Protein AF-A0A7W7HRF7-F1 (afdb_monomer)

Foldseek 3Di:
DDDDDDPDPPPQDPDDDDPPPDDDPDPPPDDPQDPPVDVQLVVLSVQLVVLVPDDPVSSVSSVVVSVVSNVVVVVVVVD

Organism: NCBI:txid113568

Mean predicted aligned error: 15.02 Å

Radius of gyration: 16.95 Å; Cα contacts (8 Å, |Δi|>4): 22; chains: 1; bounding box: 26×56×34 Å

Secondary structure (DSSP, 8-state):
-------PPP-PPPPPSP--------------S---S-HHHHHHHHHHHHHTTS-HHHHHHHHHHHHHHHHHHHHHHH-

Structure (mmCIF, N/CA/C/O backbone):
data_AF-A0A7W7HRF7-F1
#
_entry.id   AF-A0A7W7HRF7-F1
#
loop_
_atom_site.group_PDB
_atom_site.id
_atom_site.type_symbol
_atom_site.label_atom_id
_atom_site.label_alt_id
_atom_site.label_comp_id
_atom_site.label_asym_id
_atom_site.label_entity_id
_atom_site.label_seq_id
_atom_site.pdbx_PDB_ins_code
_atom_site.Cartn_x
_atom_site.Cartn_y
_atom_site.Cartn_z
_atom_site.occupancy
_atom_site.B_iso_or_equiv
_atom_site.auth_seq_id
_atom_site.auth_comp_id
_atom_site.auth_asym_id
_atom_site.auth_atom_id
_atom_site.pdbx_PDB_model_num
ATOM 1 N N . MET A 1 1 ? 6.089 38.811 18.689 1.00 40.94 1 MET A N 1
ATOM 2 C CA . MET A 1 1 ? 5.522 37.472 18.428 1.00 40.94 1 MET A CA 1
ATOM 3 C C . MET A 1 1 ? 6.657 36.523 18.073 1.00 40.94 1 MET A C 1
ATOM 5 O O . MET A 1 1 ? 7.280 36.735 17.045 1.00 40.94 1 MET A O 1
ATOM 9 N N . THR A 1 2 ? 6.959 35.538 18.920 1.00 46.69 2 THR A N 1
ATOM 10 C CA . THR A 1 2 ? 7.877 34.433 18.596 1.00 46.69 2 THR A CA 1
ATOM 11 C C . THR A 1 2 ? 7.058 33.148 18.575 1.00 46.69 2 THR A C 1
ATOM 13 O O . THR A 1 2 ? 6.289 32.906 19.504 1.00 46.69 2 THR A O 1
ATOM 16 N N . TYR A 1 3 ? 7.165 32.375 17.499 1.00 52.12 3 TYR A N 1
ATOM 17 C CA . TYR A 1 3 ? 6.561 31.052 17.389 1.00 52.12 3 TYR A CA 1
ATOM 18 C C . TYR A 1 3 ? 7.683 30.017 17.500 1.00 52.12 3 TYR A C 1
ATOM 20 O O . TYR A 1 3 ? 8.518 29.953 16.599 1.00 52.12 3 TYR A O 1
ATOM 28 N N . PRO A 1 4 ? 7.715 29.184 18.549 1.00 65.56 4 PRO A N 1
ATOM 29 C CA . PRO A 1 4 ? 8.435 27.928 18.507 1.00 65.56 4 PRO A CA 1
ATOM 30 C C . PRO A 1 4 ? 7.415 26.796 18.375 1.00 65.56 4 PRO A C 1
ATOM 32 O O . PRO A 1 4 ? 6.644 26.535 19.294 1.00 65.56 4 PRO A O 1
ATOM 35 N N . SER A 1 5 ? 7.388 26.107 17.239 1.00 51.38 5 SER A N 1
ATOM 36 C CA . SER A 1 5 ? 6.850 24.744 17.193 1.00 51.38 5 SER A CA 1
ATOM 37 C C . SER A 1 5 ? 7.450 23.986 16.027 1.00 51.38 5 SER A C 1
ATOM 39 O O . SER A 1 5 ? 7.018 24.068 14.881 1.00 51.38 5 SER A O 1
ATOM 41 N N . SER A 1 6 ? 8.502 23.264 16.384 1.00 50.91 6 SER A N 1
ATOM 42 C CA . SER A 1 6 ? 9.142 22.198 15.643 1.00 50.91 6 SER A CA 1
ATOM 43 C C . SER A 1 6 ? 8.112 21.113 15.319 1.00 50.91 6 SER A C 1
ATOM 45 O O . SER A 1 6 ? 7.723 20.344 16.197 1.00 50.91 6 SER A O 1
ATOM 47 N N . ALA A 1 7 ? 7.692 21.012 14.060 1.00 51.66 7 ALA A N 1
ATOM 48 C CA . ALA A 1 7 ? 7.096 19.782 13.553 1.00 51.66 7 ALA A CA 1
ATOM 49 C C . ALA A 1 7 ? 8.236 18.776 13.355 1.00 51.66 7 ALA A C 1
ATOM 51 O O . ALA A 1 7 ? 8.819 18.659 12.280 1.00 51.66 7 ALA A O 1
ATOM 52 N N . GLN A 1 8 ? 8.625 18.126 14.449 1.00 53.28 8 GLN A N 1
ATOM 53 C CA . GLN A 1 8 ? 9.518 16.979 14.419 1.00 53.28 8 GLN A CA 1
ATOM 54 C C . GLN A 1 8 ? 8.807 15.874 13.623 1.00 53.28 8 GLN A C 1
ATOM 56 O O . GLN A 1 8 ? 7.731 15.450 14.054 1.00 53.28 8 GLN A O 1
ATOM 61 N N . PRO A 1 9 ? 9.338 15.414 12.474 1.00 51.59 9 PRO A N 1
ATOM 62 C CA . PRO A 1 9 ? 8.795 14.230 11.830 1.00 51.59 9 PRO A CA 1
ATOM 63 C C . PRO A 1 9 ? 8.907 13.087 12.839 1.00 51.59 9 PRO A C 1
ATOM 65 O O . PRO A 1 9 ? 9.988 12.815 13.365 1.00 51.59 9 PRO A O 1
ATOM 68 N N . GLY A 1 10 ? 7.764 12.491 13.182 1.00 55.25 10 GLY A N 1
ATOM 69 C CA . GLY A 1 10 ? 7.707 11.328 14.057 1.00 55.25 10 GLY A CA 1
ATOM 70 C C . GLY A 1 10 ? 8.589 10.194 13.522 1.00 55.25 10 GLY A C 1
ATOM 71 O O . GLY A 1 10 ? 9.037 10.249 12.372 1.00 55.25 10 GLY A O 1
ATOM 72 N N . PRO A 1 11 ? 8.866 9.169 14.342 1.00 49.84 11 PRO A N 1
ATOM 73 C CA . PRO A 1 11 ? 9.606 8.002 13.886 1.00 49.84 11 PRO A CA 1
ATOM 74 C C . PRO A 1 11 ? 8.876 7.426 12.672 1.00 49.84 11 PRO A C 1
ATOM 76 O O . PRO A 1 11 ? 7.777 6.893 12.804 1.00 49.84 11 PRO A O 1
ATOM 79 N N . ARG A 1 12 ? 9.458 7.594 11.476 1.00 58.12 12 ARG A N 1
ATOM 80 C CA . ARG A 1 12 ? 8.992 6.887 10.286 1.00 58.12 12 ARG A CA 1
ATOM 81 C C . ARG A 1 12 ? 8.971 5.403 10.659 1.00 58.12 12 ARG A C 1
ATOM 83 O O . ARG A 1 12 ? 10.001 4.922 11.147 1.00 58.12 12 ARG A O 1
ATOM 90 N N . PRO A 1 13 ? 7.846 4.696 10.467 1.00 62.62 13 PRO A N 1
ATOM 91 C CA . PRO A 1 13 ? 7.842 3.245 10.499 1.00 62.62 13 PRO A CA 1
ATOM 92 C C . PRO A 1 13 ? 9.020 2.768 9.653 1.00 62.62 13 PRO A C 1
ATOM 94 O O . PRO A 1 13 ? 9.237 3.263 8.542 1.00 62.62 13 PRO A O 1
ATOM 97 N N . GLY A 1 14 ? 9.861 1.919 10.243 1.00 51.38 14 GLY A N 1
ATOM 98 C CA . GLY A 1 14 ? 11.009 1.370 9.539 1.00 51.38 14 GLY A CA 1
ATOM 99 C C . GLY A 1 14 ? 10.551 0.714 8.235 1.00 51.38 14 GLY A C 1
ATOM 100 O O . GLY A 1 14 ? 9.394 0.295 8.147 1.00 51.38 14 GLY A O 1
ATOM 101 N N . PRO A 1 15 ? 11.430 0.629 7.221 1.00 58.50 15 PRO A N 1
ATOM 102 C CA . PRO A 1 15 ? 11.106 -0.094 6.000 1.00 58.50 15 PRO A CA 1
ATOM 103 C C . PRO A 1 15 ? 10.538 -1.471 6.370 1.00 58.50 15 PRO A C 1
ATOM 105 O O . PRO A 1 15 ? 11.038 -2.081 7.328 1.00 58.50 15 PRO A O 1
ATOM 108 N N . PRO A 1 16 ? 9.498 -1.952 5.663 1.00 58.12 16 PRO A N 1
ATOM 109 C CA . PRO A 1 16 ? 8.930 -3.262 5.939 1.00 58.12 16 PRO A CA 1
ATOM 110 C C . PRO A 1 16 ? 10.069 -4.291 5.974 1.00 58.12 16 PRO A C 1
ATOM 112 O O . PRO A 1 16 ? 10.990 -4.196 5.152 1.00 58.12 16 PRO A O 1
ATOM 115 N N . PRO A 1 17 ? 10.070 -5.221 6.949 1.00 49.75 17 PRO A N 1
ATOM 116 C CA . PRO A 1 17 ? 11.139 -6.196 7.105 1.00 49.75 17 PRO A CA 1
ATOM 117 C C . PRO A 1 17 ? 11.425 -6.851 5.757 1.00 49.75 17 PRO A C 1
ATOM 119 O O . PRO A 1 17 ? 10.520 -7.359 5.096 1.00 49.75 17 PRO A O 1
ATOM 122 N N . GLY A 1 18 ? 12.688 -6.732 5.341 1.00 45.97 18 GLY A N 1
ATOM 123 C CA . GLY A 1 18 ? 13.127 -6.981 3.980 1.00 45.97 18 GLY A CA 1
ATOM 124 C C . GLY A 1 18 ? 12.577 -8.282 3.413 1.00 45.97 18 GLY A C 1
ATOM 125 O O . GLY A 1 18 ? 12.811 -9.364 3.956 1.00 45.97 18 GLY A O 1
ATOM 126 N N . VAL A 1 19 ? 11.913 -8.171 2.263 1.00 49.44 19 VAL A N 1
ATOM 127 C CA . VAL A 1 19 ? 11.868 -9.268 1.304 1.00 49.44 19 VAL 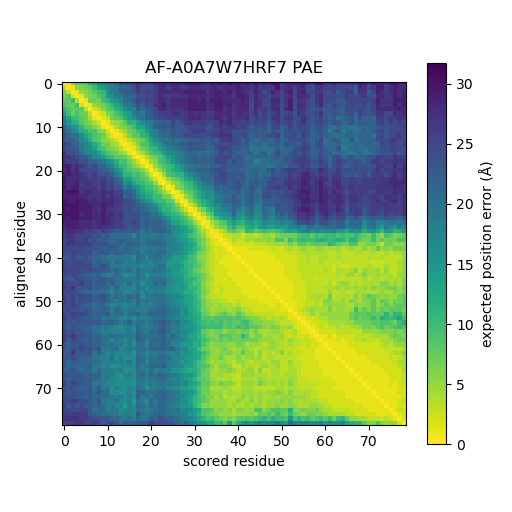A CA 1
ATOM 128 C C . VAL A 1 19 ? 13.317 -9.644 1.005 1.00 49.44 19 VAL A C 1
ATOM 130 O O . VAL A 1 19 ? 14.056 -8.920 0.340 1.00 49.44 19 VAL A O 1
ATOM 133 N N . SER A 1 20 ? 13.768 -10.747 1.599 1.00 44.59 20 SER A N 1
ATOM 134 C CA . SER A 1 20 ? 15.050 -11.344 1.257 1.00 44.59 20 SER A CA 1
ATOM 135 C C . SER A 1 20 ? 15.002 -11.658 -0.232 1.00 44.59 20 SER A C 1
ATOM 137 O O . SER A 1 20 ? 14.256 -12.541 -0.648 1.00 44.59 20 SER A O 1
ATOM 139 N N . LEU A 1 21 ? 15.791 -10.941 -1.035 1.00 49.91 21 LEU A N 1
ATOM 140 C CA . LEU A 1 21 ? 16.117 -11.302 -2.416 1.00 49.91 21 LEU A CA 1
ATOM 141 C C . LEU A 1 21 ? 16.999 -12.566 -2.404 1.00 49.91 21 LEU A C 1
ATOM 143 O O . LEU A 1 21 ? 18.150 -12.558 -2.830 1.00 49.91 21 LEU A O 1
ATOM 147 N N . ALA A 1 22 ? 16.478 -13.655 -1.846 1.00 43.72 22 ALA A N 1
ATOM 148 C CA . ALA A 1 22 ? 17.063 -14.977 -1.909 1.00 43.72 22 ALA A CA 1
ATOM 149 C C . ALA A 1 22 ? 16.333 -15.732 -3.020 1.00 43.72 22 ALA A C 1
ATOM 151 O O . ALA A 1 22 ? 15.205 -16.173 -2.842 1.00 43.72 22 ALA A O 1
ATOM 152 N N . GLY A 1 23 ? 17.000 -15.777 -4.175 1.00 52.12 23 GLY A N 1
ATOM 153 C CA . GLY A 1 23 ? 16.801 -16.659 -5.325 1.00 52.12 23 GLY A CA 1
ATOM 154 C C . GLY A 1 23 ? 15.472 -17.403 -5.466 1.00 52.12 23 GLY A C 1
ATOM 155 O O . GLY A 1 23 ? 15.178 -18.334 -4.725 1.00 52.12 23 GLY A O 1
ATOM 156 N N . GLY A 1 24 ? 14.764 -17.101 -6.550 1.00 42.28 24 GLY A N 1
ATOM 157 C CA . GLY A 1 2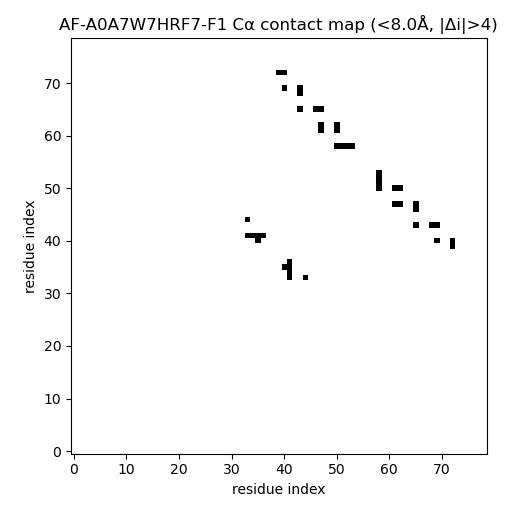4 ? 13.696 -17.953 -7.049 1.00 42.28 24 GLY A CA 1
ATOM 158 C C . GLY A 1 24 ? 12.978 -17.311 -8.220 1.00 42.28 24 GLY A C 1
ATOM 159 O O . GLY A 1 24 ? 11.960 -16.657 -8.039 1.00 42.28 24 GLY A O 1
ATOM 160 N N . THR A 1 25 ? 13.500 -17.496 -9.430 1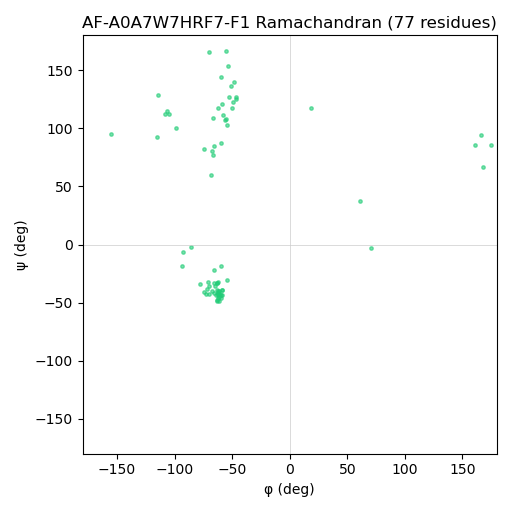.00 50.06 25 THR A N 1
ATOM 161 C CA . THR A 1 25 ? 12.687 -17.436 -10.648 1.00 50.06 25 THR A CA 1
ATOM 162 C C . THR A 1 25 ? 11.598 -18.505 -10.558 1.00 50.06 25 THR A C 1
ATOM 164 O O . THR A 1 25 ? 11.792 -19.619 -11.032 1.00 50.06 25 THR A O 1
ATOM 167 N N . ASP A 1 26 ? 10.465 -18.173 -9.948 1.00 44.69 26 ASP A N 1
ATOM 168 C CA . ASP A 1 26 ? 9.187 -18.810 -10.248 1.00 44.69 26 ASP A CA 1
ATOM 169 C C . ASP A 1 26 ? 8.285 -17.740 -10.852 1.00 44.69 26 ASP A C 1
ATOM 171 O O . ASP A 1 26 ? 7.625 -16.958 -10.170 1.00 44.69 26 ASP A O 1
ATOM 175 N N . VAL A 1 27 ? 8.316 -17.669 -12.179 1.00 50.28 27 VAL A N 1
ATOM 176 C CA . VAL A 1 27 ? 7.261 -17.020 -12.947 1.00 50.28 27 VAL A CA 1
ATOM 177 C C . VAL A 1 27 ? 6.002 -17.873 -12.798 1.00 50.28 27 VAL A C 1
ATOM 179 O O . VAL A 1 27 ? 5.665 -18.658 -13.685 1.00 50.28 27 VAL A O 1
ATOM 182 N N . SER A 1 28 ? 5.296 -17.714 -11.677 1.00 48.06 28 SER A N 1
ATOM 183 C CA . SER A 1 28 ? 3.913 -18.166 -11.527 1.00 48.06 28 SER A CA 1
ATOM 184 C C . SER A 1 28 ? 3.023 -17.340 -12.457 1.00 48.06 28 SER A C 1
ATOM 186 O O . SER A 1 28 ? 2.304 -16.422 -12.071 1.00 48.06 28 SER A O 1
ATOM 188 N N . ARG A 1 29 ? 3.088 -17.689 -13.744 1.00 57.19 29 ARG A N 1
ATOM 189 C CA . ARG A 1 29 ? 2.108 -17.351 -14.769 1.00 57.19 29 ARG A CA 1
ATOM 190 C C . ARG A 1 29 ? 0.814 -18.080 -14.413 1.00 57.19 29 ARG A C 1
ATOM 192 O O . ARG A 1 29 ? 0.559 -19.175 -14.901 1.00 57.19 29 ARG A O 1
ATOM 199 N N . GLY A 1 30 ? 0.011 -17.483 -13.541 1.00 53.00 30 GLY A N 1
ATOM 200 C CA . GLY A 1 30 ? -1.295 -18.031 -13.194 1.00 53.00 30 GLY A CA 1
ATOM 201 C C . GLY A 1 30 ? -1.856 -17.491 -11.889 1.00 53.00 30 GLY A C 1
ATOM 202 O O . GLY A 1 30 ? -1.738 -18.134 -10.855 1.00 53.00 30 GLY A O 1
ATOM 203 N N . GLY A 1 31 ? -2.536 -16.349 -11.948 1.00 42.22 31 GLY A N 1
ATOM 204 C CA . GLY A 1 31 ? -3.392 -15.900 -10.853 1.00 42.22 31 GLY A CA 1
ATOM 205 C C . GLY A 1 31 ? -3.779 -14.443 -11.012 1.00 42.22 31 GLY A C 1
ATOM 206 O O . GLY A 1 31 ? -3.016 -13.570 -10.625 1.00 42.22 31 GLY A O 1
ATOM 207 N N . GLY A 1 32 ? -4.943 -14.186 -11.614 1.00 50.66 32 GLY A N 1
ATOM 208 C CA . GLY A 1 32 ? -5.476 -12.840 -11.810 1.00 50.66 32 GLY A CA 1
ATOM 209 C C . GLY A 1 32 ? -5.473 -12.031 -10.512 1.00 50.66 32 GLY A C 1
ATOM 210 O O . GLY A 1 32 ? -6.133 -12.399 -9.543 1.00 50.66 32 GLY A O 1
ATOM 211 N N . GLY A 1 33 ? -4.704 -10.950 -10.524 1.00 59.84 33 GLY A N 1
ATOM 212 C CA . GLY A 1 33 ? -4.490 -10.041 -9.406 1.00 59.84 33 GLY A CA 1
ATOM 213 C C . GLY A 1 33 ? -3.326 -9.114 -9.734 1.00 59.84 33 GLY A C 1
ATOM 214 O O . GLY A 1 33 ? -2.259 -9.250 -9.152 1.00 59.84 33 GLY A O 1
ATOM 215 N N . GLU A 1 34 ? -3.542 -8.263 -10.740 1.00 64.44 34 GLU A N 1
ATOM 216 C CA . GLU A 1 34 ? -2.783 -7.029 -11.009 1.00 64.44 34 GLU A CA 1
ATOM 217 C C . GLU A 1 34 ? -1.273 -7.163 -11.287 1.00 64.44 34 GLU A C 1
ATOM 219 O O . GLU A 1 34 ? -0.495 -6.281 -10.932 1.00 64.44 34 GLU A O 1
ATOM 224 N N . ASP A 1 35 ? -0.851 -8.210 -12.003 1.00 65.69 35 ASP A N 1
ATOM 225 C CA . ASP A 1 35 ? 0.522 -8.262 -12.520 1.00 65.69 35 ASP A CA 1
ATOM 226 C C . ASP A 1 35 ? 0.719 -7.171 -13.585 1.00 65.69 35 ASP A C 1
ATOM 228 O O . ASP A 1 35 ? 0.149 -7.213 -14.679 1.00 65.69 35 ASP A O 1
ATOM 232 N N . THR A 1 36 ? 1.493 -6.146 -13.226 1.00 76.88 36 THR A N 1
ATOM 233 C CA . THR A 1 36 ? 1.780 -4.983 -14.086 1.00 76.88 36 THR A CA 1
ATOM 234 C C . THR A 1 36 ? 2.964 -5.261 -15.029 1.00 76.88 36 THR A C 1
ATOM 236 O O . THR A 1 36 ? 3.355 -4.403 -15.820 1.00 76.88 36 THR A O 1
ATOM 239 N N . GLY A 1 37 ? 3.596 -6.439 -14.942 1.00 82.69 37 GLY A N 1
ATOM 240 C CA . GLY A 1 37 ? 4.838 -6.772 -15.645 1.00 82.69 37 GLY A CA 1
ATOM 241 C C . GLY A 1 37 ? 6.082 -6.037 -15.127 1.00 82.69 37 GLY A C 1
ATOM 242 O O . GLY A 1 37 ? 7.187 -6.300 -15.601 1.00 82.69 37 GLY A O 1
ATOM 243 N N . HIS A 1 38 ? 5.930 -5.135 -14.150 1.00 84.75 38 HIS A N 1
ATOM 244 C CA . HIS A 1 38 ? 7.027 -4.421 -13.506 1.00 84.75 38 HIS A CA 1
ATOM 245 C C . HIS A 1 38 ? 7.229 -4.947 -12.074 1.00 84.75 38 HIS A C 1
ATOM 247 O O . HIS A 1 38 ? 6.378 -4.694 -11.217 1.00 84.75 38 HIS A O 1
ATOM 253 N N . PRO A 1 39 ? 8.350 -5.634 -11.772 1.00 83.56 39 PRO A N 1
ATOM 254 C CA . PRO A 1 39 ? 8.499 -6.394 -10.528 1.00 83.56 39 PRO A CA 1
ATOM 255 C C . PRO A 1 39 ? 8.458 -5.516 -9.271 1.00 83.56 39 PRO A C 1
ATOM 257 O O . PRO A 1 39 ? 7.941 -5.940 -8.242 1.00 83.56 39 PRO A O 1
ATOM 260 N N . ALA A 1 40 ? 8.955 -4.276 -9.347 1.00 82.38 40 ALA A N 1
ATOM 261 C CA . ALA A 1 40 ? 8.891 -3.346 -8.220 1.00 82.38 40 ALA A CA 1
ATOM 262 C C . ALA A 1 40 ? 7.459 -2.851 -7.940 1.00 82.38 40 ALA A C 1
ATOM 264 O O . ALA A 1 40 ? 7.077 -2.699 -6.786 1.00 82.38 40 ALA A O 1
ATOM 265 N N . VAL A 1 41 ? 6.645 -2.652 -8.980 1.00 84.50 41 VAL A N 1
ATOM 266 C CA . VAL A 1 41 ? 5.251 -2.205 -8.849 1.00 84.50 41 VAL A CA 1
ATOM 267 C C . VAL A 1 41 ? 4.385 -3.357 -8.346 1.00 84.50 41 VAL A C 1
ATOM 269 O O . VAL A 1 41 ? 3.577 -3.159 -7.444 1.00 84.50 41 VAL A O 1
ATOM 272 N N . ASP A 1 42 ? 4.611 -4.573 -8.848 1.00 85.69 42 ASP A N 1
ATOM 273 C CA . ASP A 1 42 ? 3.909 -5.778 -8.395 1.00 85.69 42 ASP A CA 1
ATOM 274 C C . ASP A 1 42 ? 4.133 -6.055 -6.898 1.00 85.69 42 ASP A C 1
ATOM 276 O O . ASP A 1 42 ? 3.185 -6.284 -6.143 1.00 85.69 42 ASP A O 1
ATOM 280 N N . ALA A 1 43 ? 5.379 -5.917 -6.428 1.00 85.50 43 ALA A N 1
ATOM 281 C CA . ALA A 1 43 ? 5.708 -6.059 -5.012 1.00 85.50 43 ALA A CA 1
ATOM 282 C C . ALA A 1 43 ? 4.945 -5.052 -4.129 1.00 85.50 43 ALA A C 1
ATOM 284 O O . ALA A 1 43 ? 4.460 -5.411 -3.051 1.00 85.50 43 ALA A O 1
ATOM 285 N N . VAL A 1 44 ? 4.789 -3.807 -4.593 1.00 85.69 44 VAL A N 1
ATOM 286 C CA . VAL A 1 44 ? 4.031 -2.772 -3.874 1.00 85.69 44 VAL A CA 1
ATOM 287 C C . VAL A 1 44 ? 2.533 -3.074 -3.879 1.00 85.69 44 VAL A C 1
ATOM 289 O O . VAL A 1 44 ? 1.896 -2.984 -2.829 1.00 85.69 44 VAL A O 1
ATOM 292 N N . LEU A 1 45 ? 1.968 -3.503 -5.010 1.00 86.19 45 LEU A N 1
ATOM 293 C CA . LEU A 1 45 ? 0.560 -3.908 -5.103 1.00 86.19 45 LEU A CA 1
ATOM 294 C C . LEU A 1 45 ? 0.253 -5.097 -4.184 1.00 86.19 45 LEU A C 1
ATOM 296 O O . LEU A 1 45 ? -0.752 -5.101 -3.470 1.00 86.19 45 LEU A O 1
ATOM 300 N N . ARG A 1 46 ? 1.163 -6.071 -4.105 1.00 83.94 46 ARG A N 1
ATOM 301 C CA . ARG A 1 46 ? 1.060 -7.178 -3.148 1.00 83.94 46 ARG A CA 1
ATOM 302 C C . ARG A 1 46 ? 1.110 -6.691 -1.700 1.00 83.94 46 ARG A C 1
ATOM 304 O O . ARG A 1 46 ? 0.348 -7.182 -0.866 1.00 83.94 46 ARG A O 1
ATOM 311 N N . SER A 1 47 ? 1.967 -5.717 -1.399 1.00 82.00 47 SER A N 1
ATOM 312 C CA . SER A 1 47 ? 2.021 -5.087 -0.076 1.00 82.00 47 SER A CA 1
ATOM 313 C C . SER A 1 47 ? 0.708 -4.378 0.271 1.00 82.00 47 SER A C 1
ATOM 315 O O . SER A 1 47 ? 0.193 -4.566 1.371 1.00 82.00 47 SER A O 1
ATOM 317 N N . LEU A 1 48 ? 0.110 -3.644 -0.673 1.00 81.81 48 LEU A N 1
ATOM 318 C CA . LEU A 1 48 ? -1.194 -2.989 -0.505 1.00 81.81 48 LEU A CA 1
ATOM 319 C C . LEU A 1 48 ? -2.325 -3.997 -0.258 1.00 81.81 48 LEU A C 1
ATOM 321 O O . LEU A 1 48 ? -3.150 -3.800 0.634 1.00 81.81 48 LEU A O 1
ATOM 325 N N . ALA A 1 49 ? -2.337 -5.117 -0.985 1.00 87.00 49 ALA A N 1
ATOM 326 C CA . ALA A 1 49 ? -3.313 -6.187 -0.775 1.00 87.00 49 ALA A CA 1
ATOM 327 C C . ALA A 1 49 ? -3.198 -6.8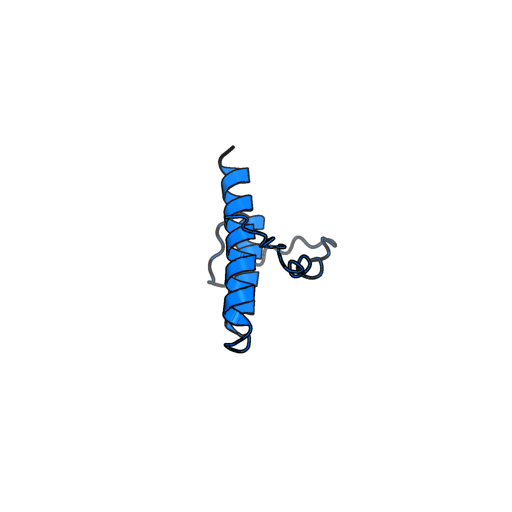28 0.622 1.00 87.00 49 ALA A C 1
ATOM 329 O O . ALA A 1 49 ? -4.204 -7.232 1.213 1.00 87.00 49 ALA A O 1
ATOM 330 N N . ASN A 1 50 ? -1.984 -6.902 1.175 1.00 82.31 50 ASN A N 1
ATOM 331 C CA . ASN A 1 50 ? -1.767 -7.335 2.554 1.00 82.31 50 ASN A CA 1
ATOM 332 C C . ASN A 1 50 ? -2.214 -6.258 3.554 1.00 82.31 50 ASN A C 1
ATOM 334 O O . ASN A 1 50 ? -2.911 -6.589 4.513 1.00 82.31 50 ASN A O 1
ATOM 338 N N . ALA A 1 51 ? -1.901 -4.984 3.292 1.00 79.75 51 ALA A N 1
ATOM 339 C CA . ALA A 1 51 ? -2.310 -3.844 4.113 1.00 79.75 51 ALA A CA 1
ATOM 340 C C . ALA A 1 51 ? -3.835 -3.730 4.251 1.00 79.75 51 ALA A C 1
ATOM 342 O O . ALA A 1 51 ? -4.354 -3.501 5.342 1.00 79.75 51 ALA A O 1
ATOM 343 N N . ALA A 1 52 ? -4.576 -4.001 3.175 1.00 82.31 52 ALA A N 1
ATOM 344 C CA . ALA A 1 52 ? -6.039 -4.000 3.175 1.00 82.31 52 ALA A CA 1
ATOM 345 C C . ALA A 1 52 ? -6.667 -5.006 4.164 1.00 82.31 52 ALA A C 1
ATOM 347 O O . ALA A 1 52 ? -7.841 -4.875 4.513 1.00 82.31 52 ALA A O 1
ATOM 348 N N . ARG A 1 53 ? -5.907 -6.010 4.623 1.00 85.75 53 ARG A N 1
ATOM 349 C CA . ARG A 1 53 ? -6.352 -7.003 5.615 1.00 85.75 53 ARG A CA 1
ATOM 350 C C . ARG A 1 53 ? -6.016 -6.625 7.059 1.00 85.75 53 ARG A C 1
ATOM 352 O O . ARG A 1 53 ? -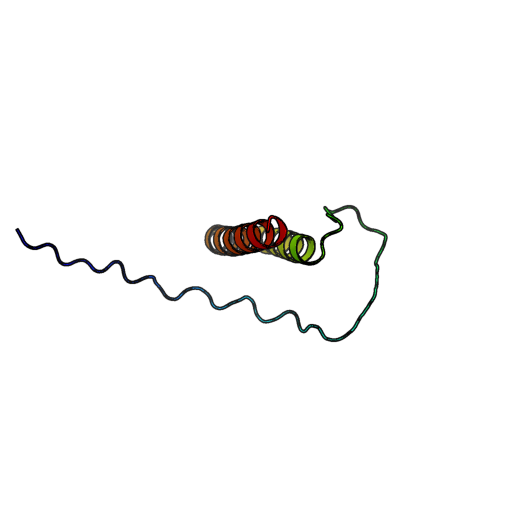6.441 -7.342 7.965 1.00 85.75 53 ARG A O 1
ATOM 359 N N . LEU A 1 54 ? -5.265 -5.546 7.291 1.00 81.06 54 LEU A N 1
ATOM 360 C CA . LEU A 1 54 ? -4.950 -5.080 8.643 1.00 81.06 54 LEU A CA 1
ATOM 361 C C . LEU A 1 54 ? -6.183 -4.504 9.350 1.00 81.06 54 LEU A C 1
ATOM 363 O O . LEU A 1 54 ? -7.210 -4.207 8.735 1.00 81.06 54 LEU A O 1
ATOM 367 N N . ALA A 1 55 ? -6.067 -4.333 10.669 1.00 85.31 55 ALA A N 1
ATOM 368 C CA . ALA A 1 55 ? -7.070 -3.642 11.467 1.00 85.31 55 ALA A CA 1
ATOM 369 C C . ALA A 1 55 ? -7.257 -2.193 10.967 1.00 85.31 55 ALA A C 1
ATOM 371 O O . ALA A 1 55 ? -6.265 -1.553 10.622 1.00 85.31 55 ALA A O 1
ATOM 372 N N . PRO A 1 56 ? -8.482 -1.630 10.985 1.00 79.75 56 PRO A N 1
ATOM 373 C CA . PRO A 1 56 ? -8.763 -0.302 10.422 1.00 79.75 56 PRO A CA 1
ATOM 374 C C . PRO A 1 56 ? -7.877 0.831 10.954 1.00 79.75 56 PRO A C 1
ATOM 376 O O . PRO A 1 56 ? -7.5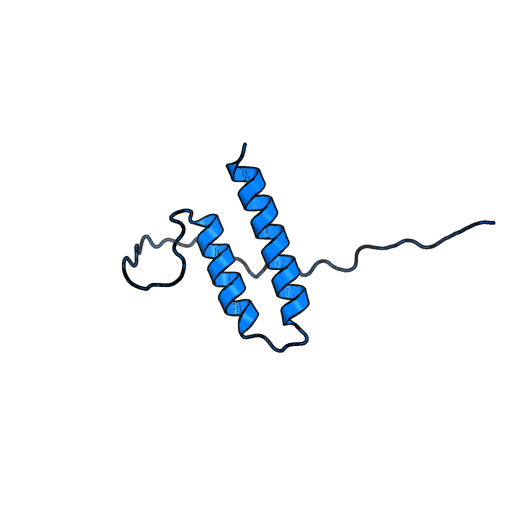97 1.778 10.229 1.00 79.75 56 PRO A O 1
ATOM 379 N N . ALA A 1 57 ? -7.418 0.727 12.205 1.00 83.25 57 ALA A N 1
ATOM 380 C CA . ALA A 1 57 ? -6.513 1.701 12.812 1.00 83.25 57 ALA A CA 1
ATOM 381 C C . ALA A 1 57 ? -5.126 1.735 12.140 1.00 83.25 57 ALA A C 1
ATOM 383 O O . ALA A 1 57 ? -4.536 2.803 12.020 1.00 83.25 57 ALA A O 1
ATOM 384 N N . GLU A 1 58 ? -4.649 0.590 11.650 1.00 79.25 58 GLU A N 1
ATOM 385 C CA . GLU A 1 58 ? -3.323 0.435 11.038 1.00 79.25 58 GLU A CA 1
ATOM 386 C C . GLU A 1 58 ? -3.368 0.603 9.512 1.00 79.25 58 GLU A C 1
ATOM 388 O O . GLU A 1 58 ? -2.349 0.863 8.879 1.00 79.25 58 GLU A O 1
ATOM 393 N N . GLN A 1 59 ? -4.556 0.489 8.904 1.00 82.88 59 GLN A N 1
ATOM 394 C CA . GLN A 1 59 ? -4.720 0.588 7.452 1.00 82.88 59 GLN A CA 1
ATOM 395 C C . GLN A 1 59 ? -4.219 1.929 6.909 1.00 82.88 59 GLN A C 1
ATOM 397 O O . GLN A 1 59 ? -3.534 1.936 5.894 1.00 82.88 59 GLN A O 1
ATOM 402 N N . ILE A 1 60 ? -4.526 3.054 7.568 1.00 83.12 60 ILE A N 1
ATOM 403 C CA . ILE A 1 60 ? -4.138 4.381 7.059 1.00 83.12 60 ILE A CA 1
ATOM 404 C C . ILE A 1 60 ? -2.614 4.519 6.994 1.00 83.12 60 ILE A C 1
ATOM 406 O O . ILE A 1 60 ? -2.090 4.869 5.940 1.00 83.12 60 ILE A O 1
ATOM 410 N N . ALA A 1 61 ? -1.909 4.169 8.073 1.00 81.56 61 ALA A N 1
ATOM 411 C CA . ALA A 1 61 ? -0.453 4.269 8.125 1.00 81.56 61 ALA A CA 1
ATOM 412 C C . ALA A 1 61 ? 0.222 3.397 7.051 1.00 81.56 61 ALA A C 1
ATOM 414 O O . ALA A 1 61 ? 1.134 3.856 6.359 1.00 81.56 61 ALA A O 1
ATOM 415 N N . GLU A 1 62 ? -0.267 2.170 6.856 1.00 79.69 62 GLU A N 1
ATOM 416 C CA . GLU A 1 62 ? 0.282 1.251 5.856 1.00 79.69 62 GLU A CA 1
ATOM 417 C C . GLU A 1 62 ? -0.047 1.674 4.416 1.00 79.69 62 GLU A C 1
ATOM 419 O O . GLU A 1 62 ? 0.811 1.578 3.536 1.00 79.69 62 GLU A O 1
ATOM 424 N N . TYR A 1 63 ? -1.255 2.189 4.157 1.00 80.06 63 TYR A N 1
ATOM 425 C CA . TYR A 1 63 ? -1.610 2.739 2.845 1.00 80.06 63 TYR A CA 1
ATOM 426 C C . TYR A 1 63 ? -0.737 3.945 2.491 1.00 80.06 63 TYR A C 1
ATOM 428 O O . TYR A 1 63 ? -0.267 4.040 1.357 1.00 80.06 63 TYR A O 1
ATOM 436 N N . GLU A 1 64 ? -0.486 4.849 3.440 1.00 89.94 64 GLU A N 1
ATOM 437 C CA . GLU A 1 64 ? 0.384 6.008 3.220 1.00 89.94 64 GLU 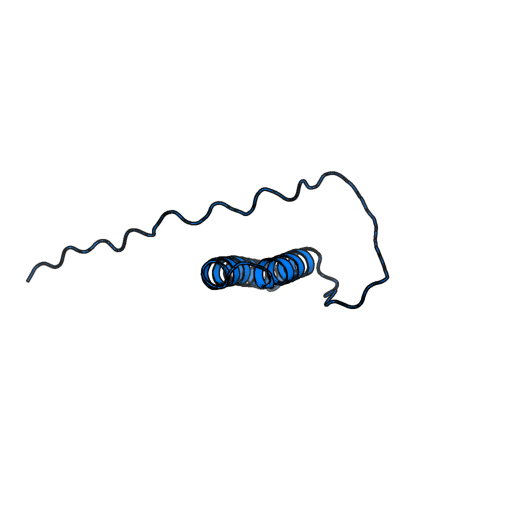A CA 1
ATOM 438 C C . GLU A 1 64 ? 1.830 5.586 2.937 1.00 89.94 64 GLU A C 1
ATOM 440 O O . GLU A 1 64 ? 2.447 6.097 1.997 1.00 89.94 64 GLU A O 1
ATOM 445 N N . ALA A 1 65 ? 2.355 4.620 3.694 1.00 86.69 65 ALA A N 1
ATOM 446 C CA . ALA A 1 65 ? 3.693 4.080 3.475 1.00 86.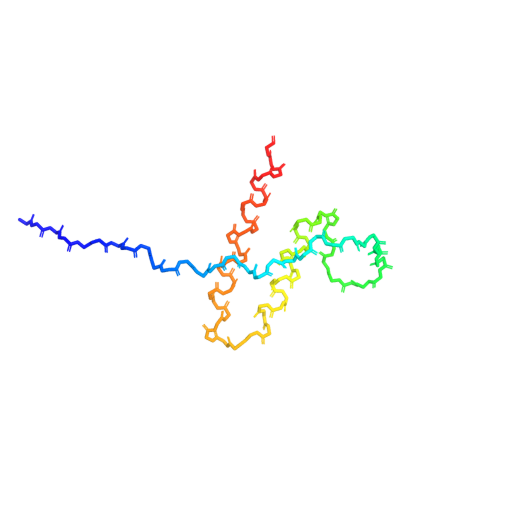69 65 ALA A CA 1
ATOM 447 C C . ALA A 1 65 ? 3.821 3.426 2.090 1.00 86.69 65 ALA A C 1
ATOM 449 O O . ALA A 1 65 ? 4.740 3.743 1.330 1.00 86.69 65 ALA A O 1
ATOM 450 N N . ALA A 1 66 ? 2.872 2.565 1.721 1.00 86.25 66 ALA A N 1
ATOM 451 C CA . ALA A 1 66 ? 2.868 1.907 0.421 1.00 86.25 66 ALA A CA 1
ATOM 452 C C . ALA A 1 66 ? 2.693 2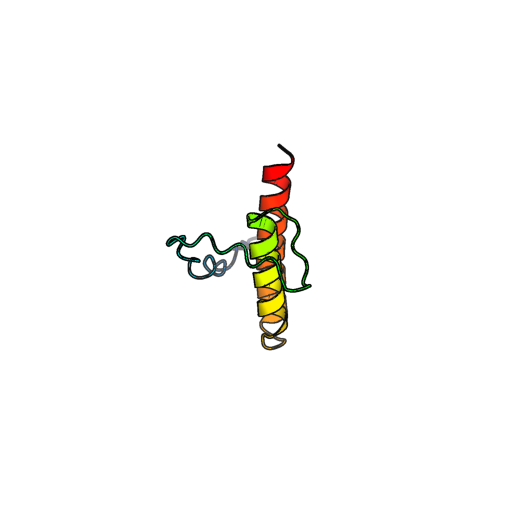.903 -0.740 1.00 86.25 66 ALA A C 1
ATOM 454 O O . ALA A 1 66 ? 3.322 2.748 -1.789 1.00 86.25 66 ALA A O 1
ATOM 455 N N . HIS A 1 67 ? 1.900 3.960 -0.547 1.00 88.12 67 HIS A N 1
ATOM 456 C CA . HIS A 1 67 ? 1.722 5.006 -1.550 1.00 88.12 67 HIS A CA 1
ATOM 457 C C . HIS A 1 67 ? 3.004 5.821 -1.776 1.00 88.12 67 HIS A C 1
ATOM 459 O O . HIS A 1 67 ? 3.344 6.096 -2.927 1.00 88.12 67 HIS A O 1
ATOM 465 N N . GLN A 1 68 ? 3.759 6.150 -0.718 1.00 90.00 68 GLN A N 1
ATOM 466 C CA . GLN A 1 68 ? 5.061 6.817 -0.870 1.00 90.00 68 GLN A CA 1
ATOM 467 C C . GLN A 1 68 ? 6.038 5.969 -1.689 1.00 90.00 68 GLN A C 1
ATOM 469 O O . GLN A 1 68 ? 6.639 6.471 -2.638 1.00 90.00 68 GLN A O 1
ATOM 474 N N . VAL A 1 69 ? 6.137 4.672 -1.388 1.00 89.62 69 VAL A N 1
ATOM 475 C CA . VAL A 1 69 ? 7.019 3.750 -2.122 1.00 89.62 69 VAL A CA 1
ATOM 476 C C . VAL A 1 69 ? 6.596 3.618 -3.587 1.00 89.62 69 VAL A C 1
ATOM 478 O O . VAL A 1 69 ? 7.451 3.588 -4.476 1.00 89.62 69 VAL A O 1
ATOM 481 N N . LEU A 1 70 ? 5.288 3.584 -3.865 1.00 88.56 70 LEU A N 1
ATOM 482 C CA . LEU A 1 70 ? 4.782 3.560 -5.237 1.00 88.56 70 LEU A CA 1
ATOM 483 C C . LEU A 1 70 ? 5.184 4.825 -6.003 1.00 88.56 70 LEU A C 1
ATOM 485 O O . LEU A 1 70 ? 5.665 4.725 -7.130 1.00 88.56 70 LEU A O 1
ATOM 489 N N . GLN A 1 71 ? 5.030 6.003 -5.392 1.00 91.19 71 GLN A N 1
ATOM 490 C CA . GLN A 1 71 ? 5.419 7.273 -6.009 1.00 91.19 71 GLN A CA 1
ATOM 491 C C . GLN A 1 71 ? 6.921 7.336 -6.300 1.00 91.19 71 GLN A C 1
ATOM 493 O O . GLN A 1 71 ? 7.302 7.721 -7.405 1.00 91.19 71 GLN A O 1
ATOM 498 N N . GLU A 1 72 ? 7.770 6.920 -5.356 1.00 90.38 72 GLU A N 1
ATOM 499 C CA . GLU A 1 72 ? 9.222 6.865 -5.569 1.00 90.38 72 GLU A CA 1
ATOM 500 C C . GLU A 1 72 ? 9.598 5.890 -6.693 1.00 90.38 72 GLU A C 1
ATOM 502 O O . GLU A 1 72 ? 10.428 6.211 -7.544 1.00 90.38 72 GLU A O 1
ATOM 507 N N . THR A 1 73 ? 8.945 4.727 -6.741 1.00 89.88 73 THR A N 1
ATOM 508 C CA . THR A 1 73 ? 9.171 3.717 -7.784 1.00 89.88 73 THR A CA 1
ATOM 509 C C . THR A 1 73 ? 8.792 4.253 -9.163 1.00 89.88 73 THR A C 1
ATOM 511 O O . THR A 1 73 ? 9.578 4.148 -10.101 1.00 89.88 73 THR A O 1
ATOM 514 N N . LEU A 1 74 ? 7.616 4.876 -9.292 1.00 90.44 74 LEU A N 1
ATOM 515 C CA . LEU A 1 74 ? 7.148 5.440 -10.560 1.00 90.44 74 LEU A CA 1
ATOM 516 C C . LEU A 1 74 ? 8.020 6.610 -11.026 1.00 90.44 74 LEU A C 1
ATOM 518 O O . LEU A 1 74 ? 8.383 6.659 -12.198 1.00 90.44 74 LEU A O 1
ATOM 522 N N . ALA A 1 75 ? 8.419 7.501 -10.115 1.00 92.88 75 ALA A N 1
ATOM 523 C CA . ALA A 1 75 ? 9.348 8.586 -10.431 1.00 92.88 75 ALA A CA 1
ATOM 524 C C . ALA A 1 75 ? 10.729 8.064 -10.874 1.00 92.88 75 ALA A C 1
ATOM 526 O O . ALA A 1 75 ? 11.391 8.687 -11.700 1.00 92.88 75 ALA A O 1
ATOM 527 N N . GLY A 1 76 ? 11.167 6.918 -10.342 1.00 87.50 76 GLY A N 1
ATOM 528 C CA . GLY A 1 76 ? 12.395 6.249 -10.769 1.00 87.50 76 GLY A CA 1
ATOM 529 C C . GLY A 1 76 ? 12.308 5.615 -12.160 1.00 87.50 76 GLY A C 1
ATOM 530 O O . GLY A 1 76 ? 13.317 5.574 -12.856 1.00 87.50 76 GLY A O 1
ATOM 531 N N . ILE A 1 77 ? 11.127 5.137 -12.566 1.00 87.00 77 ILE A N 1
ATOM 532 C CA . ILE A 1 77 ? 10.883 4.551 -13.897 1.00 87.00 77 ILE A CA 1
ATOM 533 C C . ILE A 1 77 ? 10.730 5.632 -14.976 1.00 87.00 77 ILE A C 1
ATOM 535 O O . ILE A 1 77 ? 11.108 5.399 -16.119 1.00 87.00 77 ILE A O 1
ATOM 539 N N . ASP A 1 78 ? 10.157 6.787 -14.631 1.00 84.25 78 ASP A N 1
ATOM 540 C CA . ASP A 1 78 ? 9.929 7.911 -15.556 1.00 84.25 78 ASP A CA 1
ATOM 541 C C . ASP A 1 78 ? 11.232 8.558 -16.072 1.00 84.25 78 ASP A C 1
ATOM 543 O O . ASP A 1 78 ? 11.244 9.185 -17.130 1.00 84.25 78 ASP A O 1
ATOM 547 N N . ARG A 1 79 ? 12.334 8.388 -15.336 1.00 66.62 79 ARG A N 1
ATOM 548 C CA . ARG A 1 79 ? 13.657 8.944 -15.642 1.00 66.62 79 ARG A CA 1
ATOM 549 C C . ARG A 1 79 ? 14.431 8.143 -16.689 1.00 66.62 79 ARG A C 1
ATOM 551 O O . ARG A 1 79 ? 15.102 8.808 -17.514 1.00 66.62 79 ARG A O 1
#

Solvent-accessible surface area (backbone atoms only — not comparable to full-atom values): 5374 Å² total; per-residue (Å²): 141,85,86,89,78,83,83,69,81,68,87,70,80,68,77,74,82,71,82,72,90,68,85,76,96,68,85,76,87,77,73,96,74,77,80,71,88,41,70,73,58,34,53,44,54,54,48,48,62,53,36,74,71,47,58,78,86,54,28,58,62,47,50,52,54,47,50,52,54,50,51,55,51,51,58,62,69,75,106

pLDDT: mean 70.12, std 17.03, range [40.94, 92.88]

Sequence (79 aa):
MTYPSSAQPGPRPGPPPGVSLAGGTDVSRGGGGEDTGHPAVDAVLRSLANAARLAPAEQIAEYEAAHQVLQETLAGIDR